Protein AF-A0A7X5XZR8-F1 (afdb_monomer_lite)

Radius of gyration: 34.62 Å; chains: 1; bounding box: 64×33×110 Å

Secondary structure (DSSP, 8-state):
------TT--S--EEEEEEEEETTEEEEEEEEEEE-TT-TT-PEEEEEEE-HHHHHHHHHHHHHHHHHHHHHHHHHHHHHHHHHHHHHHHHHHHHHHHHHHHHHHHTSSS--HHHHHHHHHHHHHHHHHHHHHHHHHHHHHS----------HHHHHHHHHHHHHHHHTT-

Structure (mmCIF, N/CA/C/O backbone):
data_AF-A0A7X5XZR8-F1
#
_entry.id   AF-A0A7X5XZR8-F1
#
loop_
_atom_site.group_PDB
_atom_site.id
_atom_site.type_symbol
_atom_site.label_atom_id
_atom_site.label_alt_id
_atom_site.label_comp_id
_atom_site.label_asym_id
_atom_site.label_entity_id
_atom_site.label_seq_id
_atom_site.pdbx_PDB_ins_code
_atom_site.Cartn_x
_atom_site.Cartn_y
_atom_site.Cartn_z
_atom_site.occupancy
_atom_site.B_iso_or_equiv
_atom_site.auth_seq_id
_atom_site.auth_comp_id
_atom_site.auth_asym_id
_atom_site.auth_atom_id
_atom_site.pdbx_PDB_model_num
ATOM 1 N N . MET A 1 1 ? 14.087 -12.778 -41.059 1.00 39.97 1 MET A N 1
ATOM 2 C CA . MET A 1 1 ? 14.734 -12.939 -42.376 1.00 39.97 1 MET A CA 1
ATOM 3 C C . MET A 1 1 ? 13.616 -12.953 -43.397 1.00 39.97 1 MET A C 1
ATOM 5 O O . MET A 1 1 ? 12.954 -13.971 -43.541 1.00 39.97 1 MET A O 1
ATOM 9 N N . GLU A 1 2 ? 13.299 -11.797 -43.969 1.00 35.91 2 GLU A N 1
ATOM 10 C CA . GLU A 1 2 ? 12.085 -11.619 -44.769 1.00 35.91 2 GLU A CA 1
ATOM 11 C C . GLU A 1 2 ? 12.501 -11.336 -46.214 1.00 35.91 2 GLU A C 1
ATOM 13 O O . GLU A 1 2 ? 12.980 -10.254 -46.534 1.00 35.91 2 GLU A O 1
ATOM 18 N N . SER A 1 3 ? 12.416 -12.360 -47.068 1.00 40.59 3 SER A N 1
ATOM 19 C CA . SER A 1 3 ? 12.542 -12.215 -48.519 1.00 40.59 3 SER A CA 1
ATOM 20 C C . SER A 1 3 ? 11.130 -12.048 -49.064 1.00 40.59 3 SER A C 1
ATOM 22 O O . SER A 1 3 ? 10.382 -13.018 -49.176 1.00 40.59 3 SER A O 1
ATOM 24 N N . LEU A 1 4 ? 10.739 -10.808 -49.343 1.00 44.78 4 LEU A N 1
ATOM 25 C CA . LEU A 1 4 ? 9.473 -10.514 -50.000 1.00 44.78 4 LEU A CA 1
ATOM 26 C C . LEU A 1 4 ? 9.731 -10.455 -51.506 1.00 44.78 4 LEU A C 1
ATOM 28 O O . LEU A 1 4 ? 10.222 -9.458 -52.021 1.00 44.78 4 LEU A O 1
ATOM 32 N N . ARG A 1 5 ? 9.406 -11.538 -52.222 1.00 44.75 5 ARG A N 1
ATOM 33 C CA . ARG A 1 5 ? 9.272 -11.493 -53.685 1.00 44.75 5 ARG A CA 1
ATOM 34 C C . ARG A 1 5 ? 7.919 -10.865 -54.023 1.00 44.75 5 ARG A C 1
ATOM 36 O O . ARG A 1 5 ? 6.920 -11.571 -54.152 1.00 44.75 5 ARG A O 1
ATOM 43 N N . GLY A 1 6 ? 7.882 -9.539 -54.115 1.00 40.75 6 GLY A N 1
ATOM 44 C CA . GLY A 1 6 ? 6.749 -8.806 -54.677 1.00 40.75 6 GLY A CA 1
ATOM 45 C C . GLY A 1 6 ? 6.630 -9.077 -56.178 1.00 40.75 6 GLY A C 1
ATOM 46 O O . GLY A 1 6 ? 7.619 -9.068 -56.906 1.00 40.75 6 GLY A O 1
ATOM 47 N N . ARG A 1 7 ? 5.421 -9.379 -56.658 1.00 36.69 7 ARG A N 1
ATOM 48 C CA . ARG A 1 7 ? 5.162 -9.679 -58.072 1.00 36.69 7 ARG A CA 1
ATOM 49 C C . ARG A 1 7 ? 5.083 -8.356 -58.847 1.00 36.69 7 ARG A C 1
ATOM 51 O O . ARG A 1 7 ? 4.042 -7.711 -58.807 1.00 36.69 7 ARG A O 1
ATOM 58 N N . GLY A 1 8 ? 6.159 -7.979 -59.543 1.00 43.00 8 GLY A N 1
ATOM 59 C CA . GLY A 1 8 ? 6.163 -6.853 -60.492 1.00 43.00 8 GLY A CA 1
ATOM 60 C C . GLY A 1 8 ? 7.156 -5.714 -60.230 1.00 43.00 8 GLY A C 1
ATOM 61 O O . GLY A 1 8 ? 7.079 -4.720 -60.941 1.00 43.00 8 GLY A O 1
ATOM 62 N N . GLU A 1 9 ? 8.077 -5.841 -59.271 1.00 44.00 9 GLU A N 1
ATOM 63 C CA . GLU A 1 9 ? 9.204 -4.906 -59.101 1.00 44.00 9 GLU A CA 1
ATOM 64 C C . GLU A 1 9 ? 10.513 -5.528 -59.618 1.00 44.00 9 GLU A C 1
ATOM 66 O O . GLU A 1 9 ? 10.683 -6.746 -59.492 1.00 44.00 9 GLU A O 1
ATOM 71 N N . PRO A 1 10 ? 11.416 -4.730 -60.219 1.00 43.94 10 PRO A N 1
ATOM 72 C CA . PRO A 1 10 ? 12.738 -5.200 -60.603 1.00 43.94 10 PRO A CA 1
ATOM 73 C C . PRO A 1 10 ? 13.572 -5.512 -59.347 1.00 43.94 10 PRO A C 1
ATOM 75 O O . PRO A 1 10 ? 13.521 -4.783 -58.358 1.00 43.94 10 PRO A O 1
ATOM 78 N N . ASP A 1 11 ? 14.349 -6.591 -59.438 1.00 53.03 11 ASP A N 1
ATOM 79 C CA . ASP A 1 11 ? 15.521 -6.925 -58.623 1.00 53.03 11 ASP A CA 1
ATOM 80 C C . ASP A 1 11 ? 15.372 -7.494 -57.201 1.00 53.03 11 ASP A C 1
ATOM 82 O O . ASP A 1 11 ? 14.493 -7.184 -56.396 1.00 53.03 11 ASP A O 1
ATOM 86 N N . ALA A 1 12 ? 16.320 -8.377 -56.875 1.00 54.81 12 ALA A N 1
ATOM 87 C CA . ALA A 1 12 ? 16.481 -9.014 -55.575 1.00 54.81 12 ALA A CA 1
ATOM 88 C C . ALA A 1 12 ? 16.876 -7.989 -54.493 1.00 54.81 12 ALA A C 1
ATOM 90 O O . ALA A 1 12 ? 18.053 -7.776 -54.213 1.00 54.81 12 ALA A O 1
ATOM 91 N N . TYR A 1 13 ? 15.877 -7.373 -53.861 1.00 64.38 13 TYR A N 1
ATOM 92 C CA . TYR A 1 13 ? 16.043 -6.475 -52.719 1.00 64.38 13 TYR A CA 1
ATOM 93 C C . TYR A 1 13 ? 16.234 -7.270 -51.418 1.00 64.38 13 TYR A C 1
ATOM 95 O O . TYR A 1 13 ? 15.326 -7.974 -50.962 1.00 64.38 13 TYR A O 1
ATOM 103 N N . PHE A 1 14 ? 17.409 -7.159 -50.793 1.00 71.25 14 PHE A N 1
ATOM 104 C CA . PHE A 1 14 ? 17.675 -7.752 -49.482 1.00 71.25 14 PHE A CA 1
ATOM 105 C C . PHE A 1 14 ? 17.903 -6.664 -48.440 1.00 71.25 14 PHE A C 1
ATOM 107 O O . PHE A 1 14 ? 18.752 -5.790 -48.598 1.00 71.25 14 PHE A O 1
ATOM 114 N N . ARG A 1 15 ? 17.151 -6.742 -47.342 1.00 77.25 15 ARG A N 1
ATOM 115 C CA . ARG A 1 15 ? 17.215 -5.797 -46.230 1.00 77.25 15 ARG A CA 1
ATOM 116 C C . ARG A 1 15 ? 17.290 -6.562 -44.922 1.00 77.25 15 ARG A C 1
ATOM 118 O O . ARG A 1 15 ? 16.405 -7.359 -44.617 1.00 77.25 15 ARG A O 1
ATOM 125 N N . THR A 1 16 ? 18.316 -6.305 -44.118 1.00 82.94 16 THR A N 1
ATOM 126 C CA . THR A 1 16 ? 18.418 -6.906 -42.784 1.00 82.94 16 THR A CA 1
ATOM 127 C C . THR A 1 16 ? 19.205 -6.025 -41.823 1.00 82.94 16 THR A C 1
ATOM 129 O O . THR A 1 16 ? 20.001 -5.174 -42.218 1.00 82.94 16 THR A O 1
ATOM 132 N N . GLN A 1 17 ? 18.978 -6.241 -40.534 1.00 86.62 17 GLN A N 1
ATOM 133 C CA . GLN A 1 17 ? 19.803 -5.682 -39.473 1.00 86.62 17 GLN A CA 1
ATOM 134 C C . GLN A 1 17 ? 20.882 -6.702 -39.113 1.00 86.62 17 GLN A C 1
ATOM 136 O O . GLN A 1 17 ? 20.600 -7.898 -39.014 1.00 86.62 17 GLN A O 1
ATOM 141 N N . LEU A 1 18 ? 22.115 -6.231 -38.964 1.00 85.88 18 LEU A N 1
ATOM 142 C CA . LEU A 1 18 ? 23.284 -7.043 -38.647 1.00 85.88 18 LEU A CA 1
ATOM 143 C C . LEU A 1 18 ? 24.077 -6.353 -37.541 1.00 85.88 18 LEU A C 1
ATOM 145 O O . LEU A 1 18 ? 24.003 -5.137 -37.378 1.00 85.88 18 LEU A O 1
ATOM 149 N N . ALA A 1 19 ? 24.904 -7.117 -36.843 1.00 87.38 19 ALA A N 1
ATOM 150 C CA . ALA A 1 19 ? 25.899 -6.583 -35.929 1.00 87.38 19 ALA A CA 1
ATOM 151 C C . ALA A 1 19 ? 27.283 -6.952 -36.486 1.00 87.38 19 ALA A C 1
ATOM 153 O O . ALA A 1 19 ? 27.659 -8.126 -36.479 1.00 87.38 19 ALA A O 1
ATOM 154 N N . LEU A 1 20 ? 28.013 -5.981 -37.040 1.00 88.56 20 LEU A N 1
ATOM 155 C CA . LEU A 1 20 ? 29.354 -6.211 -37.583 1.00 88.56 20 LEU A CA 1
ATOM 156 C C . LEU A 1 20 ? 30.369 -6.253 -36.444 1.00 88.56 20 LEU A C 1
ATOM 158 O O . LEU A 1 20 ? 30.391 -5.362 -35.599 1.00 88.56 20 LEU A O 1
ATOM 162 N N . GLN A 1 21 ? 31.232 -7.264 -36.433 1.00 90.19 21 GLN A N 1
ATOM 163 C CA . GLN A 1 21 ? 32.374 -7.293 -35.522 1.00 90.19 21 GLN A CA 1
ATOM 164 C C . GLN A 1 21 ? 33.480 -6.401 -36.086 1.00 90.19 21 GLN A C 1
ATOM 166 O O . GLN A 1 21 ? 33.954 -6.627 -37.198 1.00 90.19 21 GLN A O 1
ATOM 171 N N . VAL A 1 22 ? 33.878 -5.387 -35.323 1.00 88.44 22 VAL A N 1
ATOM 172 C CA . VAL A 1 22 ? 34.959 -4.456 -35.668 1.00 88.44 22 VAL A CA 1
ATOM 173 C C . VAL A 1 22 ? 36.015 -4.471 -34.557 1.00 88.44 22 VAL A C 1
ATOM 175 O O . VAL A 1 22 ? 35.686 -4.789 -33.411 1.00 88.44 22 VAL A O 1
ATOM 178 N N . PRO A 1 23 ? 37.291 -4.147 -34.837 1.00 85.44 23 PRO A N 1
ATOM 179 C CA . PRO A 1 23 ? 38.293 -4.011 -33.784 1.00 85.44 23 PRO A CA 1
ATOM 180 C C . PRO A 1 23 ? 37.824 -2.985 -32.741 1.00 85.44 23 PRO A C 1
ATOM 182 O O . PRO A 1 23 ? 37.717 -1.800 -33.041 1.00 85.44 23 PRO A O 1
ATOM 185 N N . GLY A 1 24 ? 37.498 -3.450 -31.531 1.00 84.75 24 GLY A N 1
ATOM 186 C CA . GLY A 1 24 ? 36.965 -2.610 -30.452 1.00 84.75 24 GLY A CA 1
ATOM 187 C C . GLY A 1 24 ? 35.476 -2.786 -30.128 1.00 84.75 24 GLY A C 1
ATOM 188 O O . GLY A 1 24 ? 35.015 -2.158 -29.179 1.00 84.75 24 GLY A O 1
ATOM 189 N N . GLY A 1 25 ? 34.724 -3.645 -30.831 1.00 86.12 25 GLY A N 1
ATOM 190 C CA . GLY A 1 25 ? 33.351 -3.973 -30.433 1.00 86.12 25 GLY A CA 1
ATOM 191 C C . GLY A 1 25 ? 32.440 -4.432 -31.567 1.00 86.12 25 GLY A C 1
ATOM 192 O O . GLY A 1 25 ? 32.872 -5.012 -32.561 1.00 86.12 25 GLY A O 1
ATOM 193 N N . THR A 1 26 ? 31.143 -4.186 -31.400 1.00 86.44 26 THR A N 1
ATOM 194 C CA . THR A 1 26 ? 30.116 -4.550 -32.377 1.00 86.44 26 THR A CA 1
ATOM 195 C C . THR A 1 26 ? 29.413 -3.297 -32.886 1.00 86.44 26 THR A C 1
ATOM 197 O O . THR A 1 26 ? 28.951 -2.485 -32.090 1.00 86.44 26 THR A O 1
ATOM 200 N N . LEU A 1 27 ? 29.319 -3.162 -34.207 1.00 90.75 27 LEU A N 1
ATOM 201 C CA . LEU A 1 27 ? 28.671 -2.050 -34.890 1.00 90.75 27 LEU A CA 1
ATOM 202 C C . LEU A 1 27 ? 27.298 -2.497 -35.414 1.00 90.75 27 LEU A C 1
ATOM 204 O O . LEU A 1 27 ? 27.245 -3.334 -36.325 1.00 90.75 27 LEU A O 1
ATOM 208 N N . PRO A 1 28 ? 26.179 -1.995 -34.867 1.00 88.50 28 PRO A N 1
ATOM 209 C CA . PRO A 1 28 ? 24.867 -2.286 -35.420 1.00 88.50 28 PRO A CA 1
ATOM 210 C C . PRO A 1 28 ? 24.727 -1.581 -36.769 1.00 88.50 28 PRO A C 1
ATOM 212 O O . PRO A 1 28 ? 24.803 -0.357 -36.858 1.00 88.50 28 PRO A O 1
ATOM 215 N N . VAL A 1 29 ? 24.492 -2.354 -37.824 1.00 91.00 29 VAL A N 1
ATOM 216 C CA . VAL A 1 29 ? 24.320 -1.820 -39.174 1.00 91.00 29 VAL A CA 1
ATOM 217 C C . VAL A 1 29 ? 23.013 -2.268 -39.790 1.00 91.00 29 VAL A C 1
ATOM 219 O O . VAL A 1 29 ? 22.500 -3.369 -39.568 1.00 91.00 29 VAL A O 1
ATOM 222 N N . HIS A 1 30 ? 22.487 -1.389 -40.623 1.00 90.81 30 HIS A N 1
ATOM 223 C CA . HIS A 1 30 ? 21.455 -1.726 -41.572 1.00 90.81 30 HIS A CA 1
ATOM 224 C C . HIS A 1 30 ? 22.102 -2.057 -42.909 1.00 90.81 30 HIS A C 1
ATOM 226 O O . HIS A 1 30 ? 22.747 -1.199 -43.510 1.00 90.81 30 HIS A O 1
ATOM 232 N N . TYR A 1 31 ? 21.929 -3.293 -43.358 1.00 87.69 31 TYR A N 1
ATOM 233 C CA . TYR A 1 31 ? 22.432 -3.746 -44.644 1.00 87.69 31 TYR A CA 1
ATOM 234 C C . TYR A 1 31 ? 21.300 -3.775 -45.660 1.00 87.69 31 TYR A C 1
ATOM 236 O O . TYR A 1 31 ? 20.252 -4.386 -45.418 1.00 87.69 31 TYR A O 1
ATOM 244 N N . THR A 1 32 ? 21.541 -3.130 -46.796 1.00 85.31 32 THR A N 1
ATOM 245 C CA . THR A 1 32 ? 20.695 -3.221 -47.984 1.00 85.31 32 THR A CA 1
ATOM 246 C C . THR A 1 32 ? 21.536 -3.640 -49.171 1.00 85.31 32 THR A C 1
ATOM 248 O O . THR A 1 32 ? 22.606 -3.073 -49.381 1.00 85.31 32 THR A O 1
ATOM 251 N N . SER A 1 33 ? 21.044 -4.565 -49.980 1.00 83.69 33 SER A N 1
ATOM 252 C CA . SER A 1 33 ? 21.626 -4.851 -51.286 1.00 83.69 33 SER A CA 1
ATOM 253 C C . SER A 1 33 ? 20.554 -4.975 -52.353 1.00 83.69 33 SER A C 1
ATOM 255 O O . SER A 1 33 ? 19.416 -5.361 -52.073 1.00 83.69 33 SER A O 1
ATOM 257 N N . TRP A 1 34 ? 20.940 -4.603 -53.569 1.00 82.25 34 TRP A N 1
ATOM 258 C CA . TRP A 1 34 ? 20.176 -4.814 -54.788 1.00 82.25 34 TRP A CA 1
ATOM 259 C C . TRP A 1 34 ? 21.147 -5.170 -55.924 1.00 82.25 34 TRP A C 1
ATOM 261 O O . TRP A 1 34 ? 22.331 -4.821 -55.885 1.00 82.25 34 TRP A O 1
ATOM 271 N N . CYS A 1 35 ? 20.662 -5.909 -56.912 1.00 73.44 35 CYS A N 1
ATOM 272 C CA . CYS A 1 35 ? 21.418 -6.324 -58.093 1.00 73.44 35 CYS A CA 1
ATOM 273 C C . CYS A 1 35 ? 20.590 -5.938 -59.305 1.00 73.44 35 CYS A C 1
ATOM 275 O O . CYS A 1 35 ? 19.458 -6.388 -59.350 1.00 73.44 35 CYS A O 1
ATOM 277 N N . GLU A 1 36 ? 21.121 -5.146 -60.234 1.00 68.12 36 GLU A N 1
ATOM 278 C CA . GLU A 1 36 ? 20.372 -4.689 -61.411 1.00 68.12 36 GLU A CA 1
ATOM 279 C C . GLU A 1 36 ? 20.388 -5.758 -62.515 1.00 68.12 36 GLU A C 1
ATOM 281 O O . GLU A 1 36 ? 21.454 -6.085 -63.036 1.00 68.12 36 GLU A O 1
ATOM 286 N N . ASP A 1 37 ? 19.223 -6.314 -62.877 1.00 61.69 37 ASP A N 1
ATOM 287 C CA . ASP A 1 37 ? 19.085 -7.422 -63.849 1.00 61.69 37 ASP A CA 1
ATOM 288 C C . ASP A 1 37 ? 19.661 -7.109 -65.254 1.00 61.69 37 ASP A C 1
ATOM 290 O O . ASP A 1 37 ? 19.905 -8.020 -66.049 1.00 61.69 37 ASP A O 1
ATOM 294 N N . ALA A 1 38 ? 19.877 -5.830 -65.583 1.00 60.69 38 ALA A N 1
ATOM 295 C CA . ALA A 1 38 ? 20.373 -5.378 -66.885 1.00 60.69 38 ALA A CA 1
ATOM 296 C C . ALA A 1 38 ? 21.896 -5.146 -66.947 1.00 60.69 38 ALA A C 1
ATOM 298 O O . ALA A 1 38 ? 22.399 -4.811 -68.022 1.00 60.69 38 ALA A O 1
ATOM 299 N N . ASP A 1 39 ? 22.633 -5.313 -65.841 1.00 61.75 39 ASP A N 1
ATOM 300 C CA . ASP A 1 39 ? 24.086 -5.126 -65.835 1.00 61.75 39 ASP A CA 1
ATOM 301 C C . ASP A 1 39 ? 24.823 -6.367 -66.393 1.00 61.75 39 ASP A C 1
ATOM 303 O O . ASP A 1 39 ? 24.807 -7.432 -65.766 1.00 61.75 39 ASP A O 1
ATOM 307 N N . PRO A 1 40 ? 25.532 -6.268 -67.539 1.00 59.50 40 PRO A N 1
ATOM 308 C CA . PRO A 1 40 ? 26.247 -7.397 -68.137 1.00 59.50 40 PRO A CA 1
ATOM 309 C C . PRO A 1 40 ? 27.393 -7.944 -67.268 1.00 59.50 40 PRO A C 1
ATOM 311 O O . PRO A 1 40 ? 27.908 -9.025 -67.559 1.00 59.50 40 PRO A O 1
ATOM 314 N N . ALA A 1 41 ? 27.825 -7.202 -66.241 1.00 70.62 41 ALA A N 1
ATOM 315 C CA . ALA A 1 41 ? 28.928 -7.565 -65.353 1.00 70.62 41 ALA A CA 1
ATOM 316 C C . ALA A 1 41 ? 28.487 -8.253 -64.044 1.00 70.62 41 ALA A C 1
ATOM 318 O O . ALA A 1 41 ? 29.344 -8.762 -63.317 1.00 70.62 41 ALA A O 1
ATOM 319 N N . GLY A 1 42 ? 27.183 -8.298 -63.740 1.00 71.19 42 GLY A N 1
ATOM 320 C CA . GLY A 1 42 ? 26.668 -8.867 -62.490 1.00 71.19 42 GLY A CA 1
ATOM 321 C C . GLY A 1 42 ? 27.062 -8.068 -61.240 1.00 71.19 42 GLY A C 1
ATOM 322 O O . GLY A 1 42 ? 27.344 -8.657 -60.192 1.00 71.19 42 GLY A O 1
ATOM 323 N N . GLN A 1 43 ? 27.138 -6.738 -61.335 1.00 76.81 43 GLN A N 1
ATOM 324 C CA . GLN A 1 43 ? 27.498 -5.865 -60.225 1.00 76.81 43 GLN A CA 1
ATOM 325 C C . GLN A 1 43 ? 26.404 -5.849 -59.147 1.00 76.81 43 GLN A C 1
ATOM 327 O O . GLN A 1 43 ? 25.254 -5.482 -59.377 1.00 76.81 43 GLN A O 1
ATOM 332 N N . ILE A 1 44 ? 26.792 -6.195 -57.919 1.00 78.38 44 ILE A N 1
ATOM 333 C CA . ILE A 1 44 ? 25.934 -6.070 -56.737 1.00 78.38 44 ILE A CA 1
ATOM 334 C C . ILE A 1 44 ? 26.242 -4.736 -56.067 1.00 78.38 44 ILE A C 1
ATOM 336 O O . ILE A 1 44 ? 27.372 -4.509 -55.622 1.00 78.38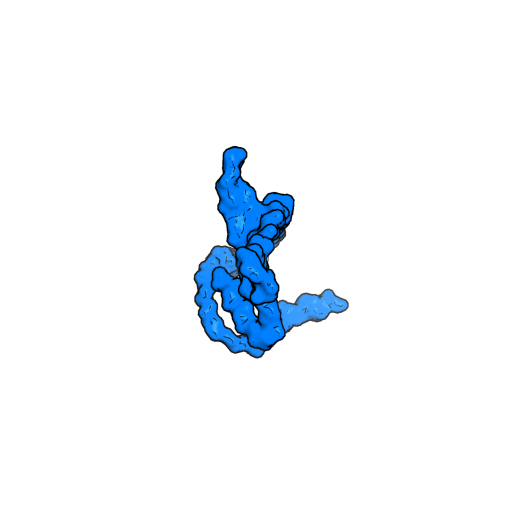 44 ILE A O 1
ATOM 340 N N . THR A 1 45 ? 25.230 -3.881 -55.933 1.00 83.69 45 THR A N 1
ATOM 341 C CA . THR A 1 45 ? 25.348 -2.672 -55.117 1.00 83.69 45 THR A CA 1
ATOM 342 C C . THR A 1 45 ? 24.858 -2.971 -53.708 1.00 83.69 45 THR A C 1
ATOM 344 O O . THR A 1 45 ? 23.789 -3.547 -53.497 1.00 83.69 45 THR A O 1
ATOM 347 N N . PHE A 1 46 ? 25.653 -2.586 -52.714 1.00 85.62 46 PHE A N 1
ATOM 348 C CA . PHE A 1 46 ? 25.276 -2.714 -51.315 1.00 85.62 46 PHE A CA 1
ATOM 349 C C . PHE A 1 46 ? 25.500 -1.408 -50.557 1.00 85.62 46 PHE A C 1
ATOM 351 O O . PHE A 1 46 ? 26.388 -0.619 -50.870 1.00 85.62 46 PHE A O 1
ATOM 358 N N . GLY A 1 47 ? 24.677 -1.203 -49.535 1.00 86.88 47 GLY A N 1
ATOM 359 C CA . GLY A 1 47 ? 24.744 -0.091 -48.604 1.00 86.88 47 GLY A CA 1
ATOM 360 C C . GLY A 1 47 ? 24.861 -0.609 -47.177 1.00 86.88 47 GLY A C 1
ATOM 361 O O . GLY A 1 47 ? 24.186 -1.566 -46.787 1.00 86.88 47 GLY A O 1
ATOM 362 N N . LEU A 1 48 ? 25.723 0.040 -46.402 1.00 89.88 48 LEU A N 1
ATOM 363 C CA . LEU A 1 48 ? 25.846 -0.152 -44.963 1.00 89.88 48 LEU A CA 1
ATOM 364 C C . LEU A 1 48 ? 25.528 1.183 -44.301 1.00 89.88 48 LEU A C 1
ATOM 366 O O . LEU A 1 48 ? 26.225 2.168 -44.534 1.00 89.88 48 LEU A O 1
ATOM 370 N N . LEU A 1 49 ? 24.477 1.216 -43.488 1.00 91.81 49 LEU A N 1
ATOM 371 C CA . LEU A 1 49 ? 24.152 2.377 -42.667 1.00 91.81 49 LEU A CA 1
ATOM 372 C C . LEU A 1 49 ? 24.449 2.050 -41.207 1.00 91.81 49 LEU A C 1
ATOM 374 O O . LEU A 1 49 ? 23.877 1.107 -40.654 1.00 91.81 49 LEU A O 1
ATOM 378 N N . ASP A 1 50 ? 25.325 2.841 -40.595 1.00 92.19 50 ASP A N 1
ATOM 379 C CA . ASP A 1 50 ? 25.576 2.795 -39.158 1.00 92.19 50 ASP A CA 1
ATOM 380 C C . ASP A 1 50 ? 24.302 3.182 -38.393 1.00 92.19 50 ASP A C 1
ATOM 382 O O . ASP A 1 50 ? 23.659 4.193 -38.681 1.00 92.19 50 ASP A O 1
ATOM 386 N N . ARG A 1 51 ? 23.910 2.342 -37.434 1.00 93.12 51 ARG A N 1
ATOM 387 C CA . ARG A 1 51 ? 22.746 2.552 -36.568 1.00 93.12 51 ARG A CA 1
ATOM 388 C C . ARG A 1 51 ? 23.118 2.706 -35.100 1.00 93.12 51 ARG A C 1
ATOM 390 O O . ARG A 1 51 ? 22.225 2.623 -34.259 1.00 93.12 51 ARG A O 1
ATOM 397 N N . SER A 1 52 ? 24.386 2.941 -34.782 1.00 91.19 52 SER A N 1
ATOM 398 C CA . SER A 1 52 ? 24.867 3.090 -33.405 1.00 91.19 52 SER A CA 1
ATOM 399 C C . SER A 1 52 ? 24.068 4.137 -32.641 1.00 91.19 52 SER A C 1
ATOM 401 O O . SER A 1 52 ? 23.510 3.831 -31.589 1.00 91.19 52 SER A O 1
ATOM 403 N N . ASP A 1 53 ? 23.901 5.325 -33.225 1.00 92.56 53 ASP A N 1
ATOM 404 C CA . ASP A 1 53 ? 23.145 6.420 -32.610 1.00 92.56 53 ASP A CA 1
ATOM 405 C C . ASP A 1 53 ? 21.672 6.058 -32.394 1.00 92.56 53 ASP A C 1
ATOM 407 O O . ASP A 1 53 ? 21.095 6.354 -31.346 1.00 92.56 53 ASP A O 1
ATOM 411 N N . GLN A 1 54 ? 21.061 5.368 -33.362 1.00 91.06 54 GLN A N 1
ATOM 412 C CA . GLN A 1 54 ? 19.666 4.948 -33.261 1.00 91.06 54 GLN A CA 1
ATOM 413 C C . GLN A 1 54 ? 19.473 3.898 -32.162 1.00 91.06 54 GLN A C 1
ATOM 415 O O . GLN A 1 54 ? 18.564 4.033 -31.344 1.00 91.06 54 GLN A O 1
ATOM 420 N N . VAL A 1 55 ? 20.321 2.868 -32.126 1.00 90.50 55 VAL A N 1
ATOM 421 C CA . VAL A 1 55 ? 20.257 1.811 -31.106 1.00 90.50 55 VAL A CA 1
ATOM 422 C C . VAL A 1 55 ? 20.503 2.404 -29.718 1.00 90.50 55 VAL A C 1
ATOM 424 O O . VAL A 1 55 ? 19.726 2.152 -28.798 1.00 90.50 55 VAL A O 1
ATOM 427 N N . ALA A 1 56 ? 21.503 3.278 -29.574 1.00 92.69 56 ALA A N 1
ATOM 428 C CA . ALA A 1 56 ? 21.784 3.960 -28.315 1.00 92.69 56 ALA A CA 1
ATOM 429 C C . ALA A 1 56 ? 20.599 4.823 -27.839 1.00 92.69 56 ALA A C 1
ATOM 431 O O . ALA A 1 56 ? 20.265 4.821 -26.649 1.00 92.69 56 ALA A O 1
ATOM 432 N N . ALA A 1 57 ? 19.928 5.533 -28.754 1.00 93.38 57 ALA A N 1
ATOM 433 C CA . ALA A 1 57 ? 18.735 6.318 -28.444 1.00 93.38 57 ALA A CA 1
ATOM 434 C C . ALA A 1 57 ? 17.539 5.437 -28.032 1.00 93.38 57 ALA A C 1
ATOM 436 O O . ALA A 1 57 ? 16.845 5.756 -27.063 1.00 93.38 57 ALA A O 1
ATOM 437 N N . GLU A 1 58 ? 17.307 4.312 -28.716 1.00 93.12 58 GLU A N 1
ATOM 438 C CA . GLU A 1 58 ? 16.251 3.342 -28.387 1.00 93.12 58 GLU A CA 1
ATOM 439 C C . GLU A 1 58 ? 16.476 2.703 -27.004 1.00 93.12 58 GLU A C 1
ATOM 441 O O . GLU A 1 58 ? 15.547 2.600 -26.192 1.00 93.12 58 GLU A O 1
ATOM 446 N N . GLU A 1 59 ? 17.718 2.345 -26.682 1.00 93.75 59 GLU A N 1
ATOM 447 C CA . GLU A 1 59 ? 18.101 1.834 -25.365 1.00 93.75 59 GLU A CA 1
ATOM 448 C C . GLU A 1 59 ? 17.965 2.894 -24.266 1.00 93.75 59 GLU A C 1
ATOM 450 O O . GLU A 1 59 ? 17.484 2.604 -23.166 1.00 93.75 59 GLU A O 1
ATOM 455 N N . ALA A 1 60 ? 18.371 4.139 -24.534 1.00 94.50 60 ALA A N 1
ATOM 456 C CA . ALA A 1 60 ? 18.194 5.251 -23.604 1.00 94.50 60 ALA A CA 1
ATOM 457 C C . ALA A 1 60 ? 16.706 5.514 -23.319 1.00 94.50 60 ALA A C 1
ATOM 459 O O . ALA A 1 60 ? 16.315 5.643 -22.156 1.00 94.50 60 ALA A O 1
ATOM 460 N N . LEU A 1 61 ? 15.863 5.508 -24.355 1.00 94.44 61 LEU A N 1
ATOM 461 C CA . LEU A 1 61 ? 14.415 5.656 -24.220 1.00 94.44 61 LEU A CA 1
ATOM 462 C C . LEU A 1 61 ? 13.801 4.502 -23.420 1.00 94.44 61 LEU A C 1
ATOM 464 O O . LEU A 1 61 ? 12.969 4.728 -22.540 1.00 94.44 61 LEU A O 1
ATOM 468 N N . THR A 1 62 ? 14.222 3.267 -23.692 1.00 91.50 62 THR A N 1
ATOM 469 C CA . THR A 1 62 ? 13.759 2.079 -22.963 1.00 91.50 62 THR A CA 1
ATOM 470 C C . THR A 1 62 ? 14.124 2.170 -21.482 1.00 91.50 62 THR A C 1
ATOM 472 O O . THR A 1 62 ? 13.269 1.952 -20.620 1.00 91.50 62 THR A O 1
ATOM 475 N N . ARG A 1 63 ? 15.356 2.590 -21.168 1.00 91.12 63 ARG A N 1
ATOM 476 C CA . ARG A 1 63 ? 15.800 2.832 -19.788 1.00 91.12 63 ARG A CA 1
ATOM 477 C C . ARG A 1 63 ? 14.988 3.931 -19.105 1.00 91.12 63 ARG A C 1
ATOM 479 O O . ARG A 1 63 ? 14.522 3.722 -17.988 1.00 91.12 63 ARG A O 1
ATOM 486 N N . GLN A 1 64 ? 14.751 5.063 -19.768 1.00 92.62 64 GLN A N 1
ATOM 487 C CA . GLN A 1 64 ? 13.925 6.141 -19.212 1.00 92.62 64 GLN A CA 1
ATOM 488 C C . GLN A 1 64 ? 12.479 5.701 -18.962 1.00 92.62 64 GLN A C 1
ATOM 490 O O . GLN A 1 64 ? 11.912 6.023 -17.919 1.00 92.62 64 GLN A O 1
ATOM 495 N N . ARG A 1 65 ? 11.877 4.938 -19.883 1.00 90.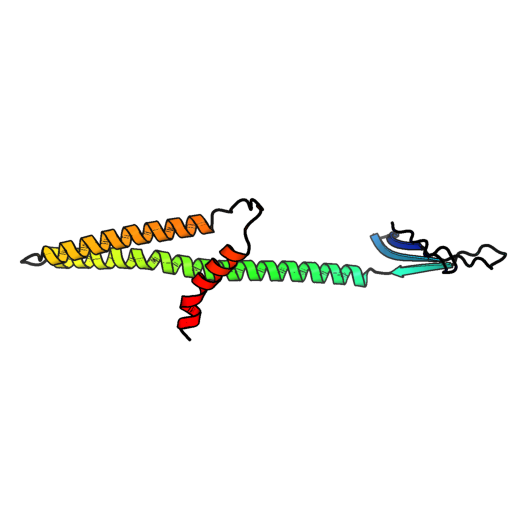00 65 ARG A N 1
ATOM 496 C CA . ARG A 1 65 ? 10.531 4.370 -19.699 1.00 90.00 65 ARG A CA 1
ATOM 497 C C . ARG A 1 65 ? 10.482 3.421 -18.507 1.00 90.00 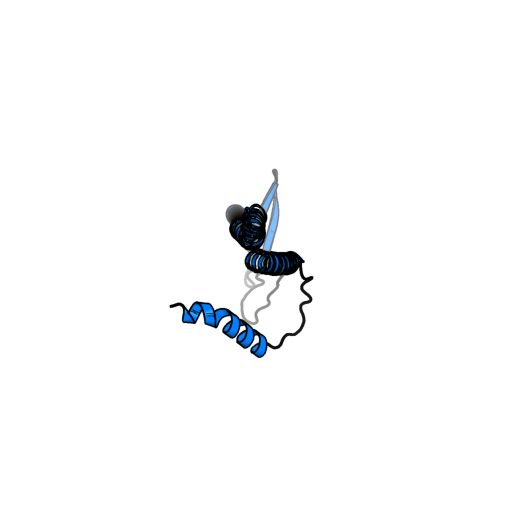65 ARG A C 1
ATOM 499 O O . ARG A 1 65 ? 9.555 3.510 -17.709 1.00 90.00 65 ARG A O 1
ATOM 506 N N . ALA A 1 66 ? 11.488 2.561 -18.352 1.00 87.12 66 ALA A N 1
ATOM 507 C CA . ALA A 1 66 ? 11.585 1.661 -17.208 1.00 87.12 66 ALA A CA 1
ATOM 508 C C . ALA A 1 66 ? 11.726 2.428 -15.882 1.00 87.12 66 ALA A C 1
ATOM 510 O O . ALA A 1 66 ? 11.052 2.090 -14.908 1.00 87.12 66 ALA A O 1
ATOM 511 N N . GLN A 1 67 ? 12.544 3.485 -15.856 1.00 85.94 67 GLN A N 1
ATOM 512 C CA . GLN A 1 67 ? 12.713 4.353 -14.687 1.00 85.94 67 GLN A CA 1
ATOM 513 C C . GLN A 1 67 ? 11.427 5.107 -14.335 1.00 85.94 67 GLN A C 1
ATOM 515 O O . GLN A 1 67 ? 11.043 5.115 -13.169 1.00 85.94 67 GLN A O 1
ATOM 520 N N . ARG A 1 68 ? 10.724 5.677 -15.323 1.00 90.62 68 ARG A N 1
ATOM 521 C CA . ARG A 1 68 ? 9.415 6.319 -15.111 1.00 90.62 68 ARG A CA 1
ATOM 522 C C . ARG A 1 68 ? 8.388 5.332 -14.575 1.00 90.62 68 ARG A C 1
ATOM 524 O O . ARG A 1 68 ? 7.828 5.573 -13.519 1.00 90.62 68 ARG A O 1
ATOM 531 N N . ALA A 1 69 ? 8.238 4.173 -15.216 1.00 85.00 69 ALA A N 1
ATOM 532 C CA . ALA A 1 69 ? 7.322 3.136 -14.745 1.00 85.00 69 ALA A CA 1
ATOM 533 C C . ALA A 1 69 ? 7.660 2.656 -13.322 1.00 85.00 69 ALA A C 1
ATOM 535 O O . ALA A 1 69 ? 6.771 2.289 -12.558 1.00 85.00 69 ALA A O 1
ATOM 536 N N . HIS A 1 70 ? 8.942 2.636 -12.949 1.00 76.81 70 HIS A N 1
ATOM 537 C CA . HIS A 1 70 ? 9.353 2.335 -11.582 1.00 76.81 70 HIS A CA 1
ATOM 538 C C . HIS A 1 70 ? 8.983 3.456 -10.602 1.00 76.81 70 HIS A C 1
ATOM 540 O O . HIS A 1 70 ? 8.415 3.161 -9.552 1.00 76.81 70 HIS A O 1
ATOM 546 N N . ALA A 1 71 ? 9.250 4.716 -10.950 1.00 82.62 71 ALA A N 1
ATOM 547 C CA . ALA A 1 71 ? 8.868 5.873 -10.144 1.00 82.62 71 ALA A CA 1
ATOM 548 C C . ALA A 1 71 ? 7.345 5.964 -9.956 1.00 82.62 71 ALA A C 1
ATOM 550 O O . ALA A 1 71 ? 6.890 6.167 -8.835 1.00 82.62 71 ALA A O 1
ATOM 551 N N . ASP A 1 72 ? 6.565 5.716 -11.011 1.00 80.88 72 ASP A N 1
ATOM 552 C CA . ASP A 1 72 ? 5.101 5.676 -10.958 1.00 80.88 72 ASP A CA 1
ATOM 553 C C . ASP A 1 72 ? 4.621 4.579 -10.002 1.00 80.88 72 ASP A C 1
ATOM 555 O O . ASP A 1 72 ? 3.812 4.845 -9.115 1.00 80.88 72 ASP A O 1
ATOM 559 N N . ARG A 1 73 ? 5.181 3.361 -10.100 1.00 78.62 73 ARG A N 1
ATOM 560 C CA . ARG A 1 73 ? 4.874 2.272 -9.155 1.00 78.62 73 ARG A CA 1
ATOM 561 C C . ARG A 1 73 ? 5.183 2.660 -7.710 1.00 78.62 73 ARG A C 1
ATOM 563 O O . ARG A 1 73 ? 4.376 2.379 -6.827 1.00 78.62 73 ARG A O 1
ATOM 570 N N . LEU A 1 74 ? 6.328 3.294 -7.456 1.00 77.50 74 LEU A N 1
ATOM 571 C CA . LEU A 1 74 ? 6.688 3.762 -6.115 1.00 77.50 74 LEU A CA 1
ATOM 572 C C . LEU A 1 74 ? 5.740 4.856 -5.615 1.00 77.50 74 LEU A C 1
ATOM 574 O O . LEU A 1 74 ? 5.328 4.812 -4.458 1.00 77.50 74 LEU A O 1
ATOM 578 N N . ALA A 1 75 ? 5.358 5.801 -6.473 1.00 77.19 75 ALA A N 1
ATOM 579 C CA . ALA A 1 75 ? 4.402 6.848 -6.134 1.00 77.19 75 ALA A CA 1
ATOM 580 C C . ALA A 1 75 ? 3.029 6.255 -5.783 1.00 77.19 75 ALA A C 1
ATOM 582 O O . ALA A 1 75 ? 2.464 6.589 -4.740 1.00 77.19 75 ALA A O 1
ATOM 583 N N . THR A 1 76 ? 2.528 5.313 -6.590 1.00 78.25 76 THR A N 1
ATOM 584 C CA . THR A 1 76 ? 1.289 4.578 -6.304 1.00 78.25 76 THR A CA 1
ATOM 585 C C . THR A 1 76 ? 1.380 3.834 -4.975 1.00 78.25 76 THR A C 1
ATOM 587 O O . THR A 1 76 ? 0.488 3.978 -4.142 1.00 78.25 76 THR A O 1
ATOM 590 N N . LEU A 1 77 ? 2.468 3.096 -4.724 1.00 81.44 77 LEU A N 1
ATOM 591 C CA . LEU A 1 77 ? 2.681 2.411 -3.446 1.00 81.44 77 LEU A CA 1
ATOM 592 C C . LEU A 1 77 ? 2.727 3.388 -2.266 1.00 81.44 77 LEU A C 1
ATOM 594 O O . LEU A 1 77 ? 2.188 3.078 -1.205 1.00 81.44 77 LEU A O 1
ATOM 598 N N . GLY A 1 78 ? 3.326 4.568 -2.439 1.00 78.50 78 GLY A N 1
ATOM 599 C CA . GLY A 1 78 ? 3.362 5.618 -1.422 1.00 78.50 78 GLY A CA 1
ATOM 600 C C . GLY A 1 78 ? 1.964 6.113 -1.051 1.00 78.50 78 GLY A C 1
ATOM 601 O O . GLY A 1 78 ? 1.606 6.118 0.129 1.00 78.50 78 GLY A O 1
ATOM 602 N N . VAL A 1 79 ? 1.149 6.448 -2.055 1.00 83.19 79 VAL A N 1
ATOM 603 C CA . VAL A 1 79 ? -0.254 6.850 -1.857 1.00 83.19 79 VAL A CA 1
ATOM 604 C C . VAL A 1 79 ? -1.050 5.723 -1.195 1.00 83.19 79 VAL A C 1
ATOM 606 O O . VAL A 1 79 ? -1.714 5.956 -0.187 1.00 83.19 79 VAL A O 1
ATOM 609 N N . MET A 1 80 ? -0.934 4.487 -1.691 1.00 86.00 80 MET A N 1
ATOM 610 C CA . MET A 1 80 ? -1.629 3.333 -1.113 1.00 86.00 80 MET A CA 1
ATOM 611 C C . MET A 1 80 ? -1.220 3.087 0.340 1.00 86.00 80 MET A C 1
ATOM 613 O O . MET A 1 80 ? -2.082 2.857 1.179 1.00 86.00 80 MET A O 1
ATOM 617 N N . THR A 1 81 ? 0.069 3.185 0.669 1.00 83.25 81 THR A N 1
ATOM 618 C CA . THR A 1 81 ? 0.567 2.996 2.041 1.00 83.25 81 THR A CA 1
ATOM 619 C C . THR A 1 81 ? -0.016 4.040 2.993 1.00 83.25 81 THR A C 1
ATOM 621 O O . THR A 1 81 ? -0.426 3.699 4.104 1.00 83.25 81 THR A O 1
ATOM 624 N N . ALA A 1 82 ? -0.102 5.302 2.561 1.00 84.31 82 ALA A N 1
ATOM 625 C CA . ALA A 1 82 ? -0.719 6.363 3.351 1.00 84.31 82 ALA A CA 1
ATOM 626 C C . ALA A 1 82 ? -2.220 6.107 3.585 1.00 84.31 82 ALA A C 1
ATOM 628 O O . ALA A 1 82 ? -2.686 6.210 4.723 1.00 84.31 82 ALA A O 1
ATOM 629 N N . THR A 1 83 ? -2.959 5.707 2.545 1.00 89.31 83 THR A N 1
ATOM 630 C CA . THR A 1 83 ? -4.384 5.349 2.650 1.00 89.31 83 THR A CA 1
ATOM 631 C C . THR A 1 83 ? -4.596 4.147 3.5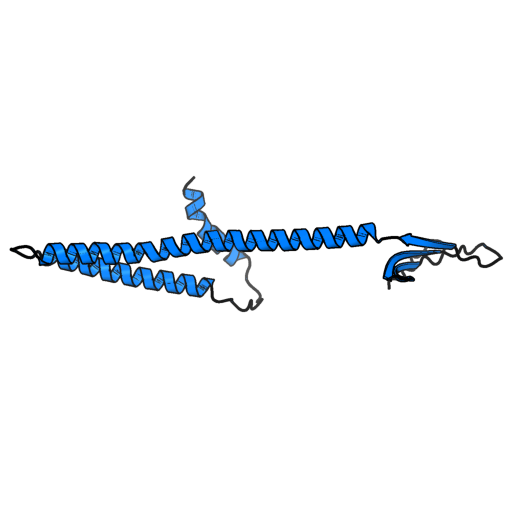66 1.00 89.31 83 THR A C 1
ATOM 633 O O . THR A 1 83 ? -5.422 4.208 4.470 1.00 89.31 83 THR A O 1
ATOM 636 N N . ILE A 1 84 ? -3.787 3.095 3.418 1.00 88.12 84 ILE A N 1
ATOM 637 C CA . ILE A 1 84 ? -3.798 1.908 4.284 1.00 88.12 84 ILE A CA 1
ATOM 638 C C . ILE A 1 84 ? -3.608 2.302 5.747 1.00 88.12 84 ILE A C 1
ATOM 640 O O . ILE A 1 84 ? -4.375 1.885 6.617 1.00 88.12 84 ILE A O 1
ATOM 644 N N . ALA A 1 85 ? -2.598 3.128 6.029 1.00 88.94 85 ALA A N 1
ATOM 645 C CA . ALA A 1 85 ? -2.338 3.593 7.382 1.00 88.94 85 ALA A CA 1
ATOM 646 C C . ALA A 1 85 ? -3.532 4.374 7.947 1.00 88.94 85 ALA A C 1
ATOM 648 O O . ALA A 1 85 ? -3.862 4.221 9.124 1.00 88.94 85 ALA A O 1
ATOM 649 N N . HIS A 1 86 ? -4.192 5.190 7.122 1.00 91.06 86 HIS A N 1
ATOM 650 C CA . HIS A 1 86 ? -5.376 5.936 7.531 1.00 91.06 86 HIS A CA 1
ATOM 651 C C . HIS A 1 86 ? -6.571 5.013 7.817 1.00 91.06 86 HIS A C 1
ATOM 653 O O . HIS A 1 86 ? -7.170 5.104 8.888 1.00 91.06 86 HIS A O 1
ATOM 659 N N . GLU A 1 87 ? -6.874 4.079 6.917 1.00 92.50 87 GLU A N 1
ATOM 660 C CA . GLU A 1 87 ? -8.000 3.146 7.045 1.00 92.50 87 GLU A CA 1
ATOM 661 C C . GLU A 1 87 ? -7.860 2.187 8.229 1.00 92.50 87 GLU A C 1
ATOM 663 O O . GLU A 1 87 ? -8.853 1.860 8.872 1.00 92.50 87 GLU A O 1
ATOM 668 N N . VAL A 1 88 ? -6.641 1.740 8.547 1.00 92.19 88 VAL A N 1
ATOM 669 C CA . VAL A 1 88 ? -6.388 0.902 9.732 1.00 92.19 88 VAL A CA 1
ATOM 670 C C . VAL A 1 88 ? -6.468 1.734 11.011 1.00 92.19 88 VAL A C 1
ATOM 672 O O . VAL A 1 88 ? -6.972 1.266 12.032 1.00 92.19 88 VAL A O 1
ATOM 675 N N . ARG A 1 89 ? -6.001 2.988 10.977 1.00 93.81 89 ARG A N 1
ATOM 676 C CA . ARG A 1 89 ? -6.024 3.869 12.150 1.00 93.81 89 ARG A CA 1
ATOM 677 C C . ARG A 1 89 ? -7.446 4.207 12.589 1.00 93.81 89 ARG A C 1
ATOM 679 O O . ARG A 1 89 ? -7.692 4.242 13.789 1.00 93.81 89 ARG A O 1
ATOM 686 N N . GLN A 1 90 ? -8.372 4.422 11.657 1.00 94.94 90 GLN A N 1
ATOM 687 C CA . GLN A 1 90 ? -9.763 4.789 11.952 1.00 94.94 90 GLN A CA 1
ATOM 688 C C . GLN A 1 90 ? -10.462 3.860 12.973 1.00 94.94 90 GLN A C 1
ATOM 690 O O . GLN A 1 90 ? -10.858 4.350 14.035 1.00 94.94 90 GLN A O 1
ATOM 695 N N . PRO A 1 91 ? -10.601 2.541 12.736 1.00 96.31 91 PRO A N 1
ATOM 696 C CA . PRO A 1 91 ? -11.255 1.645 13.685 1.00 96.31 91 PRO A CA 1
ATOM 697 C C . PRO A 1 91 ? -10.484 1.525 15.005 1.00 96.31 91 PRO A C 1
ATOM 699 O O . PRO A 1 91 ? -11.097 1.487 16.072 1.00 96.31 91 PRO A O 1
ATOM 702 N N . LEU A 1 92 ? -9.147 1.563 14.969 1.00 97.56 92 LEU A N 1
ATOM 703 C CA . LEU A 1 92 ? -8.322 1.553 16.182 1.00 97.56 92 LEU A CA 1
ATOM 704 C C . LEU A 1 92 ? -8.550 2.801 17.046 1.00 97.56 92 LEU A C 1
ATOM 706 O O . LEU A 1 92 ? -8.630 2.702 18.271 1.00 97.56 92 LEU A O 1
ATOM 710 N N . SER A 1 93 ? -8.705 3.972 16.426 1.00 97.56 93 SER A N 1
ATOM 711 C CA . SER A 1 93 ? -9.050 5.209 17.129 1.00 97.56 93 SER A CA 1
ATOM 712 C C . SER A 1 93 ? -10.431 5.128 17.779 1.00 97.56 93 SER A C 1
ATOM 714 O O . SER A 1 93 ? -10.587 5.587 18.911 1.00 97.56 93 SER A O 1
ATOM 716 N N . VAL A 1 94 ? -11.416 4.505 17.119 1.00 97.81 94 VAL A N 1
ATOM 717 C CA . VAL A 1 94 ? -12.751 4.274 17.702 1.00 97.81 94 VAL A CA 1
ATOM 718 C C . VAL A 1 94 ? -12.668 3.365 18.928 1.00 97.81 94 VAL A C 1
ATOM 720 O O . VAL A 1 94 ? -13.249 3.702 19.963 1.00 97.81 94 VAL A O 1
ATOM 723 N N . ILE A 1 95 ? -11.920 2.260 18.842 1.00 98.50 95 ILE A N 1
ATOM 724 C CA . ILE A 1 95 ? -11.697 1.338 19.966 1.00 98.50 95 ILE A CA 1
ATOM 725 C C . ILE A 1 95 ? -11.066 2.083 21.143 1.00 98.50 95 ILE A C 1
ATOM 727 O O . ILE A 1 95 ? -11.597 2.052 22.252 1.00 98.50 95 ILE A O 1
ATOM 731 N N . LEU A 1 96 ? -9.962 2.796 20.900 1.00 98.62 96 LEU A N 1
ATOM 732 C CA . LEU A 1 96 ? -9.221 3.490 21.951 1.00 98.62 96 LEU A CA 1
ATOM 733 C C . LEU A 1 96 ? -10.069 4.575 22.627 1.00 98.62 96 LEU A C 1
ATOM 735 O O . LEU A 1 96 ? -10.127 4.633 23.855 1.00 98.62 96 LEU A O 1
ATOM 739 N N . ALA A 1 97 ? -10.756 5.410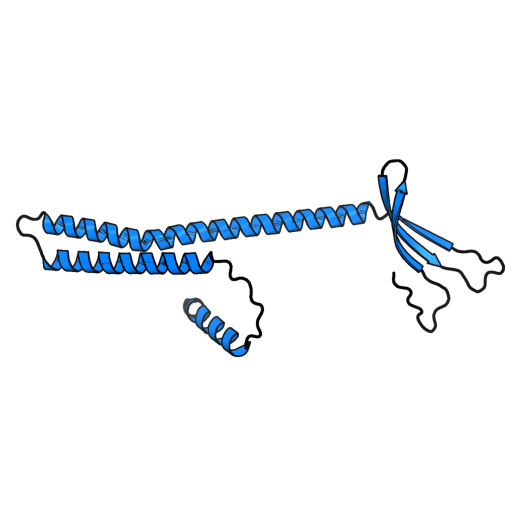 21.844 1.00 98.25 97 ALA A N 1
ATOM 740 C CA . ALA A 1 97 ? -11.599 6.477 22.376 1.00 98.25 97 ALA A CA 1
ATOM 741 C C . ALA A 1 97 ? -12.770 5.924 23.205 1.00 98.25 97 ALA A C 1
ATOM 743 O O . ALA A 1 97 ? -13.087 6.466 24.268 1.00 98.25 97 ALA A O 1
ATOM 744 N N . SER A 1 98 ? -13.380 4.828 22.748 1.00 98.38 98 SER A N 1
ATOM 745 C CA . SER A 1 98 ? -14.495 4.176 23.444 1.00 98.38 98 SER A CA 1
ATOM 746 C C . SER A 1 98 ? -14.022 3.489 24.729 1.00 98.38 98 SER A C 1
ATOM 748 O O . SER A 1 98 ? -14.645 3.659 25.772 1.00 98.38 98 SER A O 1
ATOM 750 N N . ALA A 1 99 ? -12.864 2.823 24.715 1.00 98.56 99 ALA A N 1
ATOM 751 C CA . ALA A 1 99 ? -12.250 2.249 25.914 1.00 98.56 99 ALA A CA 1
ATOM 752 C C . ALA A 1 99 ? -11.913 3.318 26.964 1.00 98.56 99 ALA A C 1
ATOM 754 O O . ALA A 1 99 ? -12.235 3.164 28.143 1.00 98.56 99 ALA A O 1
ATOM 755 N N . GLN A 1 100 ? -11.325 4.441 26.543 1.00 98.50 100 GLN A N 1
ATOM 756 C CA . GLN A 1 100 ? -11.058 5.569 27.438 1.00 98.50 100 GLN A CA 1
ATOM 757 C C . GLN A 1 100 ? -12.353 6.164 28.009 1.00 98.50 100 GLN A C 1
ATOM 759 O O . GLN A 1 100 ? -12.396 6.536 29.182 1.00 98.50 100 GLN A O 1
ATOM 764 N N . ALA A 1 101 ? -13.418 6.255 27.207 1.00 98.25 101 ALA A N 1
ATOM 765 C CA . ALA A 1 101 ? -14.725 6.703 27.676 1.00 98.25 101 ALA A CA 1
ATOM 766 C C . ALA A 1 101 ? -15.330 5.733 28.702 1.00 98.25 101 ALA A C 1
ATOM 768 O O . ALA A 1 101 ? -15.743 6.185 29.769 1.00 98.25 101 ALA A O 1
ATOM 769 N N . ALA A 1 102 ? -15.295 4.422 28.443 1.00 98.31 102 ALA A N 1
ATOM 770 C CA . ALA A 1 102 ? -15.744 3.395 29.383 1.00 98.31 102 ALA A CA 1
ATOM 771 C C . ALA A 1 102 ? -15.007 3.501 30.725 1.00 98.31 102 ALA A C 1
ATOM 773 O O . ALA A 1 102 ? -15.636 3.531 31.779 1.00 98.31 102 ALA A O 1
ATOM 774 N N . GLN A 1 103 ? -13.677 3.657 30.697 1.00 98.25 103 GLN A N 1
ATOM 775 C CA . GLN A 1 103 ? -12.875 3.857 31.908 1.00 98.25 103 GLN A CA 1
ATOM 776 C C . GLN A 1 103 ? -13.283 5.117 32.680 1.00 98.25 103 GLN A C 1
ATOM 778 O O . GLN A 1 103 ? -13.340 5.087 33.910 1.00 98.25 103 GLN A O 1
ATOM 783 N N . ARG A 1 104 ? -13.584 6.224 31.986 1.00 97.94 104 ARG A N 1
ATOM 784 C CA . ARG A 1 104 ? -14.075 7.452 32.634 1.00 97.94 104 ARG A CA 1
ATOM 785 C C . ARG A 1 104 ? -15.434 7.246 33.292 1.00 97.94 104 ARG A C 1
ATOM 787 O O . ARG A 1 104 ? -15.634 7.758 34.387 1.00 97.94 104 ARG A O 1
ATOM 794 N N . TRP A 1 105 ? -16.352 6.528 32.646 1.00 98.12 105 TRP A N 1
ATOM 795 C CA . TRP A 1 105 ? -17.670 6.225 33.211 1.00 98.12 105 TRP A CA 1
ATOM 796 C C . TRP A 1 105 ? -17.589 5.271 34.402 1.00 98.12 105 TRP A C 1
ATOM 798 O O . TRP A 1 105 ? -18.288 5.485 35.388 1.00 98.12 105 TRP A O 1
ATOM 808 N N . LEU A 1 106 ? -16.693 4.284 34.344 1.00 97.50 106 LEU A N 1
ATOM 809 C CA . LEU A 1 106 ? -16.477 3.303 35.408 1.00 97.50 106 LEU A CA 1
ATOM 810 C C . LEU A 1 106 ? -15.856 3.912 36.672 1.00 97.50 106 LEU A C 1
ATOM 812 O O . LEU A 1 106 ? -16.151 3.472 37.774 1.00 97.50 106 LEU A O 1
ATOM 816 N N . ARG A 1 107 ? -14.995 4.925 36.525 1.00 97.38 107 ARG A N 1
ATOM 817 C CA . ARG A 1 107 ? -14.286 5.571 37.647 1.00 97.38 107 ARG A CA 1
ATOM 818 C C . ARG A 1 107 ? -15.099 6.647 38.376 1.00 97.38 107 ARG A C 1
ATOM 820 O O . ARG A 1 107 ? -14.560 7.304 39.264 1.00 97.38 107 ARG A O 1
ATOM 827 N N . ARG A 1 108 ? -16.355 6.889 37.990 1.00 97.19 108 ARG A N 1
ATOM 828 C CA . ARG A 1 108 ? -17.216 7.857 38.688 1.00 97.19 108 ARG A CA 1
ATOM 829 C C . ARG A 1 108 ? -17.673 7.304 40.045 1.00 97.19 108 ARG A C 1
ATOM 831 O O . ARG A 1 108 ? -17.780 6.088 40.169 1.00 97.19 108 ARG A O 1
ATOM 838 N N . PRO A 1 109 ? -17.996 8.173 41.025 1.00 96.88 109 PRO A N 1
ATOM 839 C CA . PRO A 1 109 ? -18.564 7.746 42.309 1.00 96.88 109 PRO A CA 1
ATOM 840 C C . PRO A 1 109 ? -19.810 6.866 42.144 1.00 96.88 109 PRO A C 1
ATOM 842 O O . PRO A 1 109 ? -19.957 5.873 42.845 1.00 96.88 109 PRO A O 1
ATOM 845 N N . GLU A 1 110 ? -20.651 7.196 41.160 1.00 96.94 110 GLU A N 1
ATOM 846 C CA . GLU A 1 110 ? -21.740 6.348 40.674 1.00 96.94 110 GLU A CA 1
ATOM 847 C C . GLU A 1 110 ? -21.470 5.979 39.203 1.00 96.94 110 GLU A C 1
ATOM 849 O O . GLU A 1 110 ? -21.621 6.826 38.309 1.00 96.94 110 GLU A O 1
ATOM 854 N N . PRO A 1 111 ? -21.007 4.746 38.923 1.00 96.12 111 PRO A N 1
ATOM 855 C CA . PRO A 1 111 ? -20.750 4.289 37.563 1.00 96.12 111 PRO A CA 1
ATOM 856 C C . PRO A 1 111 ? -22.019 4.248 36.707 1.00 96.12 111 PRO A C 1
ATOM 858 O O . PRO A 1 111 ? -23.036 3.678 37.097 1.00 96.12 111 PRO A O 1
ATOM 861 N N . ASN A 1 112 ? -21.944 4.793 35.490 1.00 97.31 112 ASN A N 1
ATOM 862 C CA . ASN A 1 112 ? -23.043 4.711 34.526 1.00 97.31 112 ASN A CA 1
ATOM 863 C C . ASN A 1 112 ? -22.875 3.472 33.634 1.00 97.31 112 ASN A C 1
ATOM 865 O O . ASN A 1 112 ? -22.163 3.520 32.629 1.00 97.31 112 ASN A O 1
ATOM 869 N N . LEU A 1 113 ? -23.533 2.371 34.006 1.00 97.56 113 LEU A N 1
ATOM 870 C CA . LEU A 1 113 ? -23.423 1.088 33.301 1.00 97.56 113 LEU A CA 1
ATOM 871 C C . LEU A 1 113 ? -23.927 1.154 31.852 1.00 97.56 113 LEU A C 1
ATOM 873 O O . LEU A 1 113 ? -23.260 0.631 30.967 1.00 97.56 113 LEU A O 1
ATOM 877 N N . ALA A 1 114 ? -25.013 1.883 31.578 1.00 97.88 114 ALA A N 1
ATOM 878 C CA . ALA A 1 114 ? -25.540 2.039 30.219 1.00 97.88 114 ALA A CA 1
ATOM 879 C C . ALA A 1 114 ? -24.540 2.735 29.276 1.00 97.88 114 ALA A C 1
ATOM 881 O O . ALA A 1 114 ? -24.389 2.358 28.117 1.00 97.88 114 ALA A O 1
ATOM 882 N N . GLN A 1 115 ? -23.814 3.744 29.767 1.00 98.00 115 GLN A N 1
ATOM 883 C CA . GLN A 1 115 ? -22.760 4.395 28.982 1.00 98.00 115 GLN A CA 1
ATOM 884 C C . GLN A 1 115 ? -21.541 3.490 28.777 1.00 98.00 115 GLN A C 1
ATOM 886 O O . GLN A 1 115 ? -20.884 3.567 27.737 1.00 98.00 115 GLN A O 1
ATOM 891 N N . ILE A 1 116 ? -21.231 2.634 29.753 1.00 98.38 116 ILE A N 1
ATOM 892 C CA . ILE A 1 116 ? -20.160 1.641 29.628 1.00 98.38 116 ILE A CA 1
ATOM 893 C C . ILE A 1 116 ? -20.531 0.603 28.565 1.00 98.38 116 ILE A C 1
ATOM 895 O O . ILE A 1 116 ? -19.709 0.357 27.687 1.00 98.38 116 ILE A O 1
ATOM 899 N N . GLU A 1 117 ? -21.755 0.069 28.579 1.00 98.44 117 GLU A N 1
ATOM 900 C CA . GLU A 1 117 ? -22.255 -0.857 27.551 1.00 98.44 117 GLU A CA 1
ATOM 901 C C . GLU A 1 117 ? -22.169 -0.244 26.149 1.00 98.44 117 GLU A C 1
ATOM 903 O O . GLU A 1 117 ? -21.539 -0.825 25.270 1.00 98.44 117 GLU A O 1
ATOM 908 N N . GLN A 1 118 ? -22.641 0.994 25.964 1.00 98.31 118 GLN A N 1
ATOM 909 C CA . GLN A 1 118 ? -22.507 1.700 24.680 1.00 98.31 118 GLN A CA 1
ATOM 910 C C . GLN A 1 118 ? -21.047 1.852 24.227 1.00 98.31 118 GLN A C 1
ATOM 912 O O . GLN A 1 118 ? -20.742 1.801 23.033 1.00 98.31 118 GLN A O 1
ATOM 917 N N . CYS A 1 119 ? -20.118 2.066 25.161 1.00 98.50 119 CYS A N 1
ATOM 918 C CA . CYS A 1 119 ? -18.696 2.122 24.832 1.00 98.50 119 CYS A CA 1
ATOM 919 C C . CYS A 1 119 ? -18.154 0.745 24.426 1.00 98.50 119 CYS A C 1
ATOM 921 O O . CYS A 1 119 ? -17.359 0.672 23.489 1.00 98.50 119 CYS A O 1
ATOM 923 N N . LEU A 1 120 ? -18.573 -0.328 25.100 1.00 98.50 120 LEU A N 1
ATOM 924 C CA . LEU A 1 120 ? -18.194 -1.700 24.757 1.00 98.50 120 LEU A CA 1
ATOM 925 C C . LEU A 1 120 ? -18.725 -2.094 23.372 1.00 98.50 120 LEU A C 1
ATOM 927 O O . LEU A 1 120 ? -17.953 -2.608 22.565 1.00 98.50 120 LEU A O 1
ATOM 931 N N . ASP A 1 121 ? -19.969 -1.748 23.038 1.00 98.44 121 ASP A N 1
ATOM 932 C CA . ASP A 1 121 ? -20.543 -1.984 21.705 1.00 98.44 121 ASP A CA 1
ATOM 933 C C . ASP A 1 121 ? -19.725 -1.294 20.607 1.00 98.44 121 ASP A C 1
ATOM 935 O O . ASP A 1 121 ? -19.412 -1.880 19.568 1.00 98.44 121 ASP A O 1
ATOM 939 N N . ARG A 1 122 ? -19.296 -0.050 20.855 1.00 98.25 122 ARG A N 1
ATOM 940 C CA . ARG A 1 122 ? -18.423 0.690 19.929 1.00 98.25 122 ARG A CA 1
ATOM 941 C C . ARG A 1 122 ? -17.036 0.064 19.798 1.00 98.25 122 ARG A C 1
ATOM 943 O O . ARG A 1 122 ? -16.459 0.128 18.713 1.00 98.25 122 ARG A O 1
ATOM 950 N N . ILE A 1 123 ? -16.497 -0.532 20.864 1.00 98.56 123 ILE A N 1
ATOM 951 C CA . ILE A 1 123 ? -15.236 -1.287 20.809 1.00 98.56 123 ILE A CA 1
ATOM 952 C C . ILE A 1 123 ? -15.405 -2.522 19.926 1.00 98.56 123 ILE A C 1
ATOM 954 O O . ILE A 1 123 ? -14.581 -2.732 19.039 1.00 98.56 123 ILE A O 1
ATOM 958 N N . VAL A 1 124 ? -16.469 -3.302 20.128 1.00 98.38 124 VAL A N 1
ATOM 959 C CA . VAL A 1 124 ? -16.749 -4.507 19.332 1.00 98.38 124 VAL A CA 1
ATOM 960 C C . VAL A 1 124 ? -16.915 -4.148 17.855 1.00 98.38 124 VAL A C 1
ATOM 962 O O . VAL A 1 124 ? -16.257 -4.743 17.002 1.00 98.38 124 VAL A O 1
ATOM 965 N N . LEU A 1 125 ? -17.708 -3.116 17.548 1.00 97.50 125 LEU A N 1
ATOM 966 C CA . LEU A 1 125 ? -17.894 -2.633 16.177 1.00 97.50 125 LEU A CA 1
ATOM 967 C C . LEU A 1 125 ? -16.580 -2.139 15.553 1.00 97.50 125 LEU A C 1
ATOM 969 O O . LEU A 1 125 ? -16.284 -2.441 14.396 1.00 97.50 125 LEU A O 1
ATOM 973 N N . GLY A 1 126 ? -15.774 -1.395 16.316 1.00 97.25 126 GLY A N 1
ATOM 974 C CA . GLY A 1 126 ? -14.453 -0.950 15.879 1.00 97.25 126 GLY A CA 1
ATOM 975 C C . GLY A 1 126 ? -13.518 -2.126 15.586 1.00 97.25 126 GLY A C 1
ATOM 976 O O . GLY A 1 126 ? -12.838 -2.119 14.563 1.00 97.25 126 GLY A O 1
ATOM 977 N N . GLY A 1 127 ? -13.524 -3.158 16.434 1.00 97.19 127 GLY A N 1
ATOM 978 C CA . GLY A 1 127 ? -12.755 -4.389 16.239 1.00 97.19 127 GLY A CA 1
ATOM 979 C C . GLY A 1 127 ? -13.147 -5.112 14.953 1.00 97.19 127 GLY A C 1
ATOM 980 O O . GLY A 1 127 ? -12.290 -5.358 14.106 1.00 97.19 127 GLY A O 1
ATOM 981 N N . ALA A 1 128 ? -14.447 -5.340 14.750 1.00 97.25 128 ALA A N 1
ATOM 982 C CA . ALA A 1 128 ? -14.968 -5.957 13.531 1.00 97.25 128 ALA A CA 1
ATOM 983 C C . ALA A 1 128 ? -14.576 -5.165 12.271 1.00 97.25 128 ALA A C 1
ATOM 985 O O . ALA A 1 128 ? -14.154 -5.740 11.266 1.00 97.25 128 ALA A O 1
ATOM 986 N N . LYS A 1 129 ? -14.636 -3.827 12.326 1.00 95.62 129 LYS A N 1
ATOM 987 C CA . LYS A 1 129 ? -14.224 -2.985 11.196 1.00 95.62 129 LYS A CA 1
ATOM 988 C C . LYS A 1 129 ? -12.716 -3.040 10.937 1.00 95.62 129 LYS A C 1
ATOM 990 O O . LYS A 1 129 ? -12.298 -2.988 9.780 1.00 95.62 129 LYS A O 1
ATOM 995 N N . ALA A 1 130 ? -11.893 -3.161 11.980 1.00 95.00 130 ALA A N 1
ATOM 996 C CA . ALA A 1 130 ? -10.455 -3.371 11.822 1.00 95.00 130 ALA A CA 1
ATOM 997 C C . ALA A 1 130 ? -10.160 -4.705 11.120 1.00 95.00 130 ALA A C 1
ATOM 999 O O . ALA A 1 130 ? -9.346 -4.733 10.196 1.00 95.00 130 ALA A O 1
ATOM 1000 N N . GLU A 1 131 ? -10.846 -5.783 11.506 1.00 95.31 131 GLU A N 1
ATOM 1001 C CA . GLU A 1 131 ? -10.721 -7.092 10.856 1.00 95.31 131 GLU A CA 1
ATOM 1002 C C . GLU A 1 131 ? -11.123 -7.041 9.378 1.00 95.31 131 GLU A C 1
ATOM 1004 O O . GLU A 1 131 ? -10.369 -7.513 8.526 1.00 95.31 131 GLU A O 1
ATOM 1009 N N . GLU A 1 132 ? -12.253 -6.404 9.056 1.00 94.25 132 GLU A N 1
ATOM 1010 C CA . GLU A 1 132 ? -12.714 -6.210 7.675 1.00 94.25 132 GLU A CA 1
ATOM 1011 C C . GLU A 1 132 ? -11.682 -5.436 6.841 1.00 94.25 132 GLU A C 1
ATOM 1013 O O . GLU A 1 132 ? -11.345 -5.839 5.725 1.00 94.25 132 GLU A O 1
ATOM 1018 N N . THR A 1 133 ? -11.133 -4.346 7.388 1.00 92.12 133 THR A N 1
ATOM 1019 C CA . THR A 1 133 ? -10.076 -3.575 6.725 1.00 92.12 133 THR A CA 1
ATOM 1020 C C . THR A 1 133 ? -8.844 -4.441 6.482 1.00 92.12 133 THR A C 1
ATOM 1022 O O . THR A 1 133 ? -8.363 -4.504 5.355 1.00 92.12 133 THR A O 1
ATOM 1025 N N . VAL A 1 134 ? -8.354 -5.180 7.481 1.00 90.00 134 VAL A N 1
ATOM 1026 C CA . VAL A 1 134 ? -7.193 -6.069 7.303 1.00 90.00 134 VAL A CA 1
ATOM 1027 C C . VAL A 1 134 ? -7.470 -7.157 6.260 1.00 90.00 134 VAL A C 1
ATOM 1029 O O . VAL A 1 134 ? -6.597 -7.443 5.438 1.00 90.00 134 VAL A O 1
ATOM 1032 N N . ALA A 1 135 ? -8.667 -7.745 6.246 1.00 89.25 135 ALA A N 1
ATOM 1033 C CA . ALA A 1 135 ? -9.059 -8.742 5.255 1.00 89.25 135 ALA A CA 1
ATOM 1034 C C . ALA A 1 135 ? -9.073 -8.160 3.832 1.00 89.25 135 ALA A C 1
ATOM 1036 O O . ALA A 1 135 ? -8.482 -8.750 2.925 1.00 89.25 135 ALA A O 1
ATOM 1037 N N . ARG A 1 136 ? -9.663 -6.970 3.645 1.00 86.88 136 ARG A N 1
ATOM 1038 C CA . ARG A 1 136 ? -9.664 -6.247 2.363 1.00 86.88 136 ARG A CA 1
ATOM 1039 C C . ARG A 1 136 ? -8.240 -5.965 1.882 1.00 86.88 136 ARG A C 1
ATOM 1041 O O . ARG A 1 136 ? -7.915 -6.240 0.730 1.00 86.88 136 ARG A O 1
ATOM 1048 N N . LEU A 1 137 ? -7.369 -5.488 2.772 1.00 86.62 137 LEU A N 1
ATOM 1049 C CA . LEU A 1 137 ? -5.970 -5.197 2.452 1.00 86.62 137 LEU A CA 1
ATOM 1050 C C . LEU A 1 137 ? -5.168 -6.451 2.096 1.00 86.62 137 LEU A C 1
ATOM 1052 O O . LEU A 1 137 ? -4.396 -6.434 1.138 1.00 86.62 137 LEU A O 1
ATOM 1056 N N . ARG A 1 138 ? -5.380 -7.560 2.812 1.00 80.88 138 ARG A N 1
ATOM 1057 C CA . ARG A 1 138 ? -4.801 -8.861 2.448 1.00 80.88 138 ARG A CA 1
ATOM 1058 C C . ARG A 1 138 ? -5.299 -9.339 1.087 1.00 80.88 138 ARG A C 1
ATOM 1060 O O . ARG A 1 138 ? -4.503 -9.882 0.334 1.00 80.88 138 ARG A O 1
ATOM 1067 N N . GLY A 1 139 ? -6.568 -9.104 0.752 1.00 80.94 139 GLY A N 1
ATOM 1068 C CA . GLY A 1 139 ? -7.130 -9.409 -0.566 1.00 80.94 139 GLY A CA 1
ATOM 1069 C C . GLY A 1 139 ? -6.499 -8.601 -1.704 1.00 80.94 139 GLY A C 1
ATOM 1070 O O . GLY A 1 139 ? -6.300 -9.143 -2.785 1.00 80.94 139 GLY A O 1
ATOM 1071 N N . LEU A 1 140 ? -6.139 -7.337 -1.455 1.00 74.88 140 LEU A N 1
ATOM 1072 C CA . LEU A 1 140 ? -5.410 -6.494 -2.413 1.00 74.88 140 LEU A CA 1
ATOM 1073 C C . LEU A 1 140 ? -3.936 -6.906 -2.559 1.00 74.88 140 LEU A C 1
ATOM 1075 O O . LEU A 1 140 ? -3.384 -6.837 -3.653 1.00 74.88 140 LEU A O 1
ATOM 1079 N N . ALA A 1 141 ? -3.294 -7.320 -1.462 1.00 69.88 141 ALA A N 1
ATOM 1080 C CA . ALA A 1 141 ? -1.890 -7.738 -1.449 1.00 69.88 141 ALA A CA 1
ATOM 1081 C C . ALA A 1 141 ? -1.681 -9.175 -1.948 1.00 69.88 141 ALA A C 1
ATOM 1083 O O . ALA A 1 141 ? -0.604 -9.511 -2.446 1.00 69.88 141 ALA A O 1
ATOM 1084 N N . ALA A 1 142 ? -2.694 -10.033 -1.809 1.00 70.50 142 ALA A N 1
ATOM 1085 C CA . ALA A 1 142 ? -2.701 -11.354 -2.400 1.00 70.50 142 ALA A CA 1
ATOM 1086 C C . ALA A 1 142 ? -2.688 -11.183 -3.917 1.00 70.50 142 ALA A C 1
ATOM 1088 O O . ALA A 1 142 ? -3.714 -10.911 -4.538 1.00 70.50 142 ALA A O 1
ATOM 1089 N N . SER A 1 143 ? -1.497 -11.333 -4.501 1.00 48.44 143 SER A N 1
ATOM 1090 C CA . SER A 1 143 ? -1.316 -11.522 -5.932 1.00 48.44 143 SER A CA 1
ATOM 1091 C C . SER A 1 143 ? -2.286 -12.615 -6.363 1.00 48.44 143 SER A C 1
ATOM 1093 O O . SER A 1 143 ? -2.061 -13.799 -6.098 1.00 48.44 143 SER A O 1
ATOM 1095 N N . ARG A 1 144 ? -3.413 -12.230 -6.973 1.00 50.44 144 ARG A N 1
ATOM 1096 C CA . ARG A 1 144 ? -4.169 -13.182 -7.772 1.00 50.44 144 ARG A CA 1
ATOM 1097 C C . ARG A 1 144 ? -3.162 -13.629 -8.812 1.00 50.44 144 ARG A C 1
ATOM 1099 O O . ARG A 1 144 ? -2.716 -12.817 -9.619 1.00 50.44 144 ARG A O 1
ATOM 1106 N N . SER A 1 145 ? -2.796 -14.907 -8.790 1.00 43.81 145 SER A N 1
ATOM 1107 C CA . SER A 1 145 ? -2.397 -15.547 -10.028 1.00 43.81 145 SER A CA 1
ATOM 1108 C C . SER A 1 145 ? -3.488 -15.168 -11.023 1.00 43.81 145 SER A C 1
ATOM 1110 O O . SER A 1 145 ? -4.657 -15.515 -10.833 1.00 43.81 145 SER A O 1
ATOM 1112 N N . GLU A 1 146 ? -3.154 -14.310 -11.986 1.00 51.41 146 GLU A N 1
ATOM 1113 C CA . GLU A 1 146 ? -4.069 -13.930 -13.048 1.00 51.41 146 GLU A CA 1
ATOM 1114 C C . GLU A 1 146 ? -4.408 -15.219 -13.784 1.00 51.41 146 GLU A C 1
ATOM 1116 O O . GLU A 1 146 ? -3.737 -15.629 -14.730 1.00 51.41 146 GLU A O 1
ATOM 1121 N N . THR A 1 147 ? -5.454 -15.901 -13.332 1.00 49.41 147 THR A N 1
ATOM 1122 C CA . THR A 1 147 ? -6.094 -16.910 -14.144 1.00 49.41 147 THR A CA 1
ATOM 1123 C C . THR A 1 147 ? -6.840 -16.092 -15.175 1.00 49.41 147 THR A C 1
ATOM 1125 O O . THR A 1 147 ? -7.959 -15.640 -14.939 1.00 49.41 147 THR A O 1
ATOM 1128 N N . ARG A 1 148 ? -6.167 -15.796 -16.291 1.00 55.88 148 ARG A N 1
ATOM 1129 C CA . ARG A 1 148 ? -6.813 -15.231 -17.471 1.00 55.88 148 ARG A CA 1
ATOM 1130 C C . ARG A 1 148 ? -7.868 -16.237 -17.924 1.00 55.88 148 ARG A C 1
ATOM 1132 O O . ARG A 1 148 ? -7.565 -17.208 -18.608 1.00 55.88 148 ARG A O 1
ATOM 1139 N N . GLY A 1 149 ? -9.095 -16.029 -17.468 1.00 66.81 149 GLY A N 1
ATOM 1140 C CA . GLY A 1 149 ? -10.278 -16.787 -17.849 1.00 66.81 149 GLY A CA 1
ATOM 1141 C C . GLY A 1 149 ? -11.184 -15.942 -18.734 1.00 66.81 149 GLY A C 1
ATOM 1142 O O . GLY A 1 149 ? -11.113 -14.713 -18.725 1.00 66.81 149 GLY A O 1
ATOM 1143 N N . ARG A 1 150 ? -12.060 -16.592 -19.507 1.00 69.19 150 ARG A N 1
ATOM 1144 C CA . ARG A 1 150 ? -13.126 -15.876 -20.218 1.00 69.19 150 ARG A CA 1
ATOM 1145 C C . ARG A 1 150 ? -14.043 -15.218 -19.185 1.00 69.19 150 ARG A C 1
ATOM 1147 O O . ARG A 1 150 ? -14.580 -15.914 -18.330 1.00 69.19 150 ARG A O 1
ATOM 1154 N N . CYS A 1 151 ? -14.238 -13.907 -19.285 1.00 75.12 151 CYS A N 1
ATOM 1155 C CA . CYS A 1 151 ? -15.227 -13.178 -18.497 1.00 75.12 151 CYS A CA 1
ATOM 1156 C C . CYS A 1 151 ? -16.290 -12.562 -19.413 1.00 75.12 151 CYS A C 1
ATOM 1158 O O . CYS A 1 151 ? -16.037 -12.260 -20.583 1.00 75.12 151 CYS A O 1
ATOM 1160 N N . ALA A 1 152 ? -17.501 -12.398 -18.884 1.00 82.44 152 ALA A N 1
ATOM 1161 C CA . ALA A 1 152 ? -18.555 -11.676 -19.574 1.00 82.44 152 ALA A CA 1
ATOM 1162 C C . ALA A 1 152 ? -18.333 -10.167 -19.381 1.00 82.44 152 ALA A C 1
ATOM 1164 O O . ALA A 1 152 ? -18.390 -9.658 -18.265 1.00 82.44 152 ALA A O 1
ATOM 1165 N N . LEU A 1 153 ? -18.087 -9.456 -20.484 1.00 82.25 153 LEU A N 1
ATOM 1166 C CA . LEU A 1 153 ? -17.782 -8.019 -20.492 1.00 82.25 153 LEU A CA 1
ATOM 1167 C C . LEU A 1 153 ? -18.929 -7.149 -19.962 1.00 82.25 153 LEU A C 1
ATOM 1169 O O . LEU A 1 153 ? -18.683 -6.170 -19.271 1.00 82.25 153 LEU A O 1
ATOM 1173 N N . ARG A 1 154 ? -20.180 -7.503 -20.273 1.00 84.94 154 ARG A N 1
ATOM 1174 C CA . ARG A 1 154 ? -21.356 -6.712 -19.881 1.00 84.94 154 ARG A CA 1
ATOM 1175 C C . ARG A 1 154 ? -21.545 -6.637 -18.352 1.00 84.94 154 ARG A C 1
ATOM 1177 O O . ARG A 1 154 ? -21.577 -5.516 -17.858 1.00 84.94 154 ARG A O 1
ATOM 1184 N N . PRO A 1 155 ? -21.573 -7.759 -17.606 1.00 82.12 155 PRO A N 1
ATOM 1185 C CA . PRO A 1 155 ? -21.636 -7.723 -16.143 1.00 82.12 155 PRO A CA 1
ATOM 1186 C C . PRO A 1 155 ? -20.493 -6.930 -15.506 1.00 82.12 155 PRO A C 1
ATOM 1188 O O . PRO A 1 155 ? -20.717 -6.185 -14.563 1.00 82.12 155 PRO A O 1
ATOM 1191 N N . LEU A 1 156 ? -19.279 -7.040 -16.055 1.00 80.31 156 LEU A N 1
ATOM 1192 C CA . LEU A 1 156 ? -18.113 -6.322 -15.539 1.00 80.31 156 LEU A CA 1
ATOM 1193 C C . LEU A 1 156 ? -18.251 -4.802 -15.716 1.00 80.31 156 LEU A C 1
ATOM 1195 O O . LEU A 1 156 ? -17.907 -4.034 -14.820 1.00 80.31 156 LEU A O 1
ATOM 1199 N N . ILE A 1 157 ? -18.763 -4.360 -16.869 1.00 85.50 157 ILE A N 1
ATOM 1200 C CA . ILE A 1 157 ? -19.031 -2.942 -17.139 1.00 85.50 157 ILE A CA 1
ATOM 1201 C C . ILE A 1 157 ? -20.115 -2.412 -16.194 1.00 85.50 157 ILE A C 1
ATOM 1203 O O . ILE A 1 157 ? -19.965 -1.315 -15.664 1.00 85.50 157 ILE A O 1
ATOM 1207 N N . GLU A 1 158 ? -21.179 -3.183 -15.964 1.00 83.44 158 GLU A N 1
ATOM 1208 C CA . GLU A 1 158 ? -22.275 -2.808 -15.061 1.00 83.44 158 GLU A CA 1
ATOM 1209 C C . GLU A 1 158 ? -21.797 -2.710 -13.605 1.00 83.44 158 GLU A C 1
ATOM 1211 O O . GLU A 1 158 ? -22.029 -1.694 -12.956 1.00 83.44 158 GLU A O 1
ATOM 1216 N N . GLU A 1 159 ? -21.023 -3.688 -13.131 1.00 72.56 159 GLU A N 1
ATOM 1217 C CA . GLU A 1 159 ? -20.422 -3.685 -11.791 1.00 72.56 159 GLU A CA 1
ATOM 1218 C C . GLU A 1 159 ? -19.467 -2.497 -11.594 1.00 72.56 159 GLU A C 1
ATOM 1220 O O . GLU A 1 159 ? -19.497 -1.821 -10.566 1.00 72.56 159 GLU A O 1
ATOM 1225 N N . THR A 1 160 ? -18.657 -2.182 -12.609 1.00 75.31 160 THR A N 1
ATOM 1226 C CA . THR A 1 160 ? -17.739 -1.034 -12.559 1.00 75.31 160 THR A CA 1
ATOM 1227 C C . THR A 1 160 ? -18.502 0.294 -12.569 1.00 75.31 160 THR A C 1
ATOM 1229 O O . THR A 1 160 ? -18.140 1.225 -11.851 1.00 75.31 160 THR A O 1
ATOM 1232 N N . ALA A 1 161 ? -19.575 0.394 -13.359 1.00 81.19 161 ALA A N 1
ATOM 1233 C CA . ALA A 1 161 ? -20.429 1.577 -13.396 1.00 81.19 161 ALA A CA 1
ATOM 1234 C C . ALA A 1 161 ? -21.146 1.800 -12.056 1.00 81.19 161 ALA A C 1
ATOM 1236 O O . ALA A 1 161 ? -21.237 2.938 -11.595 1.00 81.19 161 ALA A O 1
ATOM 1237 N N . ASP A 1 162 ? -21.606 0.728 -11.410 1.00 78.38 162 ASP A N 1
ATOM 1238 C CA . ASP A 1 162 ? -22.205 0.769 -10.075 1.00 78.38 162 ASP A CA 1
ATOM 1239 C C . ASP A 1 162 ? -21.196 1.240 -9.020 1.00 78.38 162 ASP A C 1
ATOM 1241 O O . ASP A 1 162 ? -21.535 2.067 -8.172 1.00 78.38 162 ASP A O 1
ATOM 1245 N N . LEU A 1 163 ? -19.942 0.786 -9.117 1.00 72.62 163 LEU A N 1
ATOM 1246 C CA . LEU A 1 163 ? -18.865 1.176 -8.206 1.00 72.62 163 LEU A CA 1
ATOM 1247 C C . LEU A 1 163 ? -18.513 2.672 -8.299 1.00 72.62 163 LEU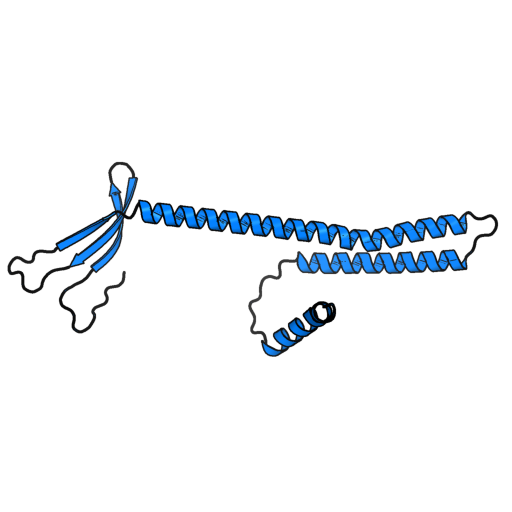 A C 1
ATOM 1249 O O . LEU A 1 163 ? -18.131 3.277 -7.301 1.00 72.62 163 LEU A O 1
ATOM 1253 N N . LEU A 1 164 ? -18.654 3.269 -9.487 1.00 80.19 164 LEU A N 1
ATOM 1254 C CA . LEU A 1 164 ? -18.332 4.676 -9.760 1.00 80.19 164 LEU A CA 1
ATOM 1255 C C . LEU A 1 164 ? -19.514 5.637 -9.547 1.00 80.19 164 LEU A C 1
ATOM 1257 O O . LEU A 1 164 ? -19.306 6.848 -9.446 1.00 80.19 164 LEU A O 1
ATOM 1261 N N . ARG A 1 165 ? -20.756 5.138 -9.447 1.00 77.88 165 ARG A N 1
ATOM 1262 C CA . ARG A 1 165 ? -21.947 5.979 -9.203 1.00 77.88 165 ARG A CA 1
ATOM 1263 C C . ARG A 1 165 ? -21.838 6.888 -7.971 1.00 77.88 165 ARG A C 1
ATOM 1265 O O . ARG A 1 165 ? -22.252 8.040 -8.092 1.00 77.88 165 ARG A O 1
ATOM 1272 N N . PRO A 1 166 ? -21.305 6.445 -6.817 1.00 65.44 166 PRO A N 1
ATOM 1273 C CA . PRO A 1 166 ? -21.194 7.300 -5.637 1.00 65.44 166 PRO A CA 1
ATOM 1274 C C . PRO A 1 166 ? -20.286 8.519 -5.852 1.00 65.44 166 PRO A C 1
ATOM 1276 O O . PRO A 1 166 ? -20.596 9.593 -5.347 1.00 65.44 166 PRO A O 1
ATOM 1279 N N . GLU A 1 167 ? -19.207 8.384 -6.633 1.00 61.56 167 GLU A N 1
ATOM 1280 C CA . GLU A 1 167 ? -18.292 9.499 -6.935 1.00 61.56 167 GLU A CA 1
ATOM 1281 C C . GLU A 1 167 ? -18.851 10.458 -7.992 1.00 61.56 167 GLU A C 1
ATOM 1283 O O . GLU A 1 167 ? -18.581 11.658 -7.960 1.00 61.56 167 GLU A O 1
ATOM 1288 N N . LEU A 1 168 ? -19.663 9.948 -8.920 1.00 64.19 168 LEU A N 1
ATOM 1289 C CA . LEU A 1 168 ? -20.338 10.773 -9.925 1.00 64.19 168 LEU A CA 1
ATOM 1290 C C . LEU A 1 168 ? -21.540 11.532 -9.349 1.00 64.19 168 LEU A C 1
ATOM 1292 O O . LEU A 1 168 ? -21.876 12.596 -9.856 1.00 64.19 168 LEU A O 1
ATOM 1296 N N . ALA A 1 169 ? -22.161 11.012 -8.287 1.00 64.75 169 ALA A N 1
ATOM 1297 C CA . ALA A 1 169 ? -23.254 11.669 -7.573 1.00 64.75 169 ALA A CA 1
ATOM 1298 C C . ALA A 1 169 ? -22.780 12.736 -6.566 1.00 64.75 169 ALA A C 1
ATOM 1300 O O . ALA A 1 169 ? -23.605 13.482 -6.044 1.00 64.75 169 ALA A O 1
ATOM 1301 N N . SER A 1 170 ? -21.473 12.813 -6.279 1.00 49.78 170 SER A N 1
ATOM 1302 C CA . SER A 1 170 ? -20.888 13.825 -5.387 1.00 49.78 170 SER A CA 1
ATOM 1303 C C . SER A 1 170 ? -20.319 15.048 -6.130 1.00 49.78 170 SER A C 1
ATOM 1305 O O . SER A 1 170 ? -19.504 15.780 -5.561 1.00 49.78 170 SER A O 1
ATOM 1307 N N . ARG A 1 171 ? -20.707 15.258 -7.393 1.00 39.66 171 ARG A N 1
ATOM 1308 C CA . ARG A 1 171 ? -20.432 16.464 -8.191 1.00 39.66 171 ARG A CA 1
ATOM 1309 C C . ARG A 1 171 ? -21.732 17.175 -8.528 1.00 39.66 171 ARG A C 1
ATOM 1311 O O . ARG A 1 171 ? -21.692 18.423 -8.557 1.00 39.66 171 ARG A O 1
#

pLDDT: mean 81.93, std 16.48, range [35.91, 98.62]

InterPro domains:
  IPR003661 Signal transduction histidine kinase, dimerisation/phosphoacceptor domain [PF00512] (79-125)
  IPR003661 Signal transduction histidine kinase, dimerisation/phosphoacceptor domain [SM00388] (76-146)
  IPR003661 Signal transduction histidine kinase, dimerisation/phosphoacceptor domain [cd00082] (74-123)
  IPR036097 Signal transduction histidine kinase, dimerisation/phosphoacceptor domain superfamily [SSF47384] (63-140)

Organism: NCBI:txid53317

Sequence (171 aa):
MESLRGRGEPDAYFRTQLALQVPGGTLPVHYTSWCEDADPAGQITFGLLDRSDQVAAEEALTRQRAQRAHADRLATLGVMTATIAHEVRQPLSVILASAQAAQRWLRRPEPNLAQIEQCLDRIVLGGAKAEETVARLRGLAASRSETRGRCALRPLIEETADLLRPELASR

Foldseek 3Di:
DDFDPDPPDDWRWDWDWDWDDDVPGTWTWIKIWTFGPPDPVRDIDIDIDTCPVVVVVVVVVVVVVVVVVVVVVVVVVVVVVVVLVVQLVVLVVQLVVLVVQLVVQCPDPDRDVVSNVVSVVSNVVSVVSNVVSVVVVVVVVPPPPPPVDDDDPVVVVVVVVVVCVVVVVVD